Protein 4GGJ (pdb70)

Solvent-accessible surface area: 8709 Å² total; per-residue (Å²): 267,69,78,155,58,58,0,134,4,58,8,104,79,14,20,12,87,91,37,13,105,38,127,124,97,142,52,122,76,58,108,61,89,8,17,14,3,87,0,0,118,2,0,15,55,1,177,71,5,0,0,0,0,0,59,20,0,52,1,73,64,0,1,67,0,0,50,8,0,57,122,114,65,6,126,8,4,0,0,0,2,30,48,54,187,112,35,26,0,17,74,1,69,166,44,53,5,90,18,35,75,24,121,92,109,31,150,7,106,61,24,1,0,0,4,26,83,118,9,0,2,22,18,49,1,35,3,28,63,122,5,2,51,87,60,219,24,52,3,63,0,18,61,32,123,88,109,7,112,82,54,33,74,47,0,59,142,19,11,113,136,36,52,113,154

Nearest PDB structures (foldseek):
  4ggj-assembly1_A  TM=1.006E+00  e=1.041E-35  Mus musculus
  1byr-assembly1_A  TM=8.515E-01  e=2.814E-12  Salmonella enterica subsp. enterica serovar Typhimurium
  6ehi-assembly5_J  TM=8.070E-01  e=1.752E-11  Helicobacter pylori
  5qhm-assembly1_A  TM=7.291E-01  e=1.329E-09  Homo sapiens
  4urj-assembly2_C  TM=6.582E-01  e=2.479E-08  Homo sapiens

Sequence (165 aa):
RPRREVLFFPSQVTCTEALLQAPGCPCSLPHSESSLSRLLRALLAARSSLELCLFAFSSPQQLGRAVQLLHQRGVRVRVITDCCDYMGSQIGLLRKAGIQVRHDQDLGYMHHKFAIVDKKVLITGSLNWTTQAIQNNRENVLIMEDTEYVRLFLEEFERIWEEFDPT

GO terms:
  GO:0005741 mitochondrial outer membrane (C, IDA)
  GO:0005794 Golgi apparatus (C, EXP)
  GO:0034587 piRNA processing (P, IMP)
  GO:0030719 P granule organization (P, IMP)
  GO:0051321 meiotic cell cycle (P, IMP)
  GO:0007286 spermatid development (P, IMP)
  GO:0005515 protein binding (F, IPI)
  GO:0004630 D-type glycerophospholipase activity (F, TAS)
  GO:0005741 mitochondrial outer membrane (C, TAS)
  GO:0005789 endoplasmic reticulum membrane (C, TAS)
  GO:0042802 identical protein binding (F, IPI)

InterPro domains:
  IPR001736 Phospholipase D/Transphosphatidylase [PS50035] (148-175)
  IPR001736 Phospholipase D/Transphosphatidylase [SM00155] (148-175)
  IPR025202 Cardiolipin synthase-like, phospholipase D-like domain [PF13091] (80-203)
  IPR051406 Phospholipase D domain-containing protein [PTHR43856] (37-216)

Secondary structure (DSSP, 8-state):
---EEEEEESPP----TTTTT------SS--S--HHHHHHHHHHT-SSEEEEEES-B--HHHHHHHHHHHHTT-EEEEEESS-----HHHHHHHTT-EEEE--SSS----EEEEETTTEEEEES--B-HHHHHH--EEEEEE--HHHHHHHHHHHHHHHHHT---

CATH classification: 3.30.870.10

B-factor: mean 29.01, std 10.82, range [14.4, 69.37]

Foldseek 3Di:
DWDKDKAKDLKDDADCCVVLVHPPPPDDGHHDDISVNVVLVLLLPADAEKEWQAQAAAAVSVLSSLVVCVVNVHQYEYEYADCPPVGSSVVCVVSPHHYFYHDNPCPSHWGWMQGPLFKIKGWNDGNDPCCNNPHTMMIIITRDNVVSVVVVVVSVVVVVVRPVD

Radius of gyration: 15.25 Å; Cα contacts (8 Å, |Δi|>4): 329; chains: 1; bounding box: 40×38×32 Å

Structure (mmCIF, N/CA/C/O backbone):
data_4GGJ
#
_entry.id   4GGJ
#
_cell.length_a   38.741
_cell.length_b   38.741
_cell.length_c   214.529
_cell.angle_alpha   90.00
_cell.angle_beta   90.00
_cell.angle_gamma   90.00
#
_symmetry.space_group_name_H-M   'P 43 21 2'
#
loop_
_en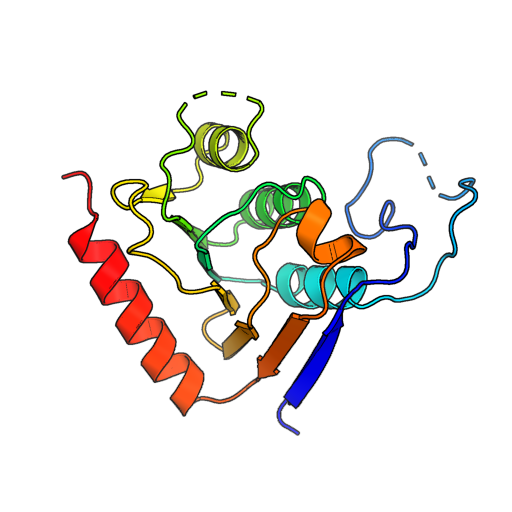tity.id
_entity.type
_entity.pdbx_description
1 polymer 'Mitochondrial cardiolipin hydrolase'
2 non-polymer 'ZINC ION'
3 water water
#
loop_
_atom_site.group_PDB
_atom_site.id
_atom_site.type_symbol
_atom_site.label_atom_id
_atom_site.label_alt_id
_atom_site.label_comp_id
_atom_site.label_asym_id
_atom_site.label_entity_id
_atom_site.label_seq_id
_atom_site.pdbx_PDB_ins_code
_atom_site.Cartn_x
_atom_site.Cartn_y
_atom_site.Cartn_z
_atom_site.occupancy
_atom_site.B_iso_or_equiv
_atom_site.auth_seq_id
_atom_site.auth_comp_id
_atom_site.auth_asym_id
_atom_site.auth_atom_id
_atom_site.pdbx_PDB_model_num
ATOM 1 N N . ARG A 1 6 ? -24.289 -33.358 -4.655 1.00 59.13 35 ARG A N 1
ATOM 2 C CA . ARG A 1 6 ? -24.248 -33.090 -6.127 1.00 58.70 35 ARG A CA 1
ATOM 3 C C . ARG A 1 6 ? -23.585 -31.753 -6.464 1.00 55.30 35 ARG A C 1
ATOM 4 O O . ARG A 1 6 ? -22.695 -31.708 -7.321 1.00 54.43 35 ARG A O 1
ATOM 12 N N . PRO A 1 7 ? -24.012 -30.655 -5.802 1.00 53.29 36 PRO A N 1
ATOM 13 C CA . PRO A 1 7 ? -23.443 -29.375 -6.194 1.00 50.44 36 PRO A CA 1
ATOM 14 C C . PRO A 1 7 ? -22.049 -29.178 -5.612 1.00 48.24 36 PRO A C 1
ATOM 15 O O . PRO A 1 7 ? -21.837 -29.389 -4.417 1.00 48.33 36 PRO A O 1
ATOM 19 N N . ARG A 1 8 ? -21.131 -28.776 -6.481 1.00 45.76 37 ARG A N 1
ATOM 20 C CA . ARG A 1 8 ? -19.763 -28.419 -6.123 1.00 43.85 37 ARG A CA 1
ATOM 21 C C . ARG A 1 8 ? -19.717 -27.389 -4.984 1.00 40.58 37 ARG A C 1
ATOM 22 O O . ARG A 1 8 ? -20.376 -26.346 -5.059 1.00 39.47 37 ARG A O 1
ATOM 30 N N . ARG A 1 9 ? -18.981 -27.723 -3.919 1.00 38.37 38 ARG A N 1
ATOM 31 C CA . ARG A 1 9 ? -18.612 -26.773 -2.860 1.00 35.60 38 ARG A CA 1
ATOM 32 C C . ARG A 1 9 ? -17.206 -27.071 -2.355 1.00 32.79 38 ARG A C 1
ATOM 33 O O . ARG A 1 9 ? -16.991 -27.940 -1.509 1.00 33.69 38 ARG A O 1
ATOM 41 N N . GLU A 1 10 ? -16.245 -26.349 -2.893 1.00 28.59 39 GLU A N 1
ATOM 42 C CA . GLU A 1 10 ? -14.870 -26.565 -2.542 1.00 26.49 39 GLU A CA 1
ATOM 43 C C . GLU A 1 10 ? -14.288 -25.306 -1.971 1.00 22.82 39 GLU A C 1
ATOM 44 O O . GLU A 1 10 ? -14.843 -24.230 -2.158 1.00 20.50 39 GLU A O 1
ATOM 50 N N . VAL A 1 11 ? -13.204 -25.472 -1.223 1.00 21.43 40 VAL A N 1
ATOM 51 C CA . VAL A 1 11 ? -12.387 -24.355 -0.763 1.00 19.51 40 VAL A CA 1
ATOM 52 C C . VAL A 1 11 ? -10.915 -24.710 -0.964 1.00 18.98 40 VAL A C 1
ATOM 53 O O . VAL A 1 11 ? -10.448 -25.842 -0.640 1.00 20.16 40 VAL A O 1
ATOM 57 N N . LEU A 1 12 ? -10.204 -23.748 -1.530 1.00 18.17 41 LEU A N 1
ATOM 58 C CA . LEU A 1 12 ? -8.785 -23.835 -1.752 1.00 17.89 41 LEU A CA 1
ATOM 59 C C . LEU A 1 12 ? -8.121 -22.902 -0.757 1.00 17.85 41 LEU A C 1
ATOM 60 O O . LEU A 1 12 ? -8.518 -21.724 -0.659 1.00 18.07 41 LEU A O 1
ATOM 65 N N . PHE A 1 13 ? -7.115 -23.407 -0.048 1.00 17.36 42 PHE A N 1
ATOM 66 C CA . PHE A 1 13 ? -6.323 -22.564 0.828 1.00 18.04 42 PHE A CA 1
ATOM 67 C C . PHE A 1 13 ? -4.944 -22.348 0.241 1.00 18.45 42 PHE A C 1
ATOM 68 O O . PHE A 1 13 ? -4.334 -23.252 -0.360 1.00 19.11 42 PHE A O 1
ATOM 76 N N . PHE A 1 14 ? -4.456 -21.141 0.432 1.00 18.04 43 PHE A N 1
ATOM 77 C CA . PHE A 1 14 ? -3.170 -20.717 -0.062 1.00 18.43 43 PHE A CA 1
ATOM 78 C C . PHE A 1 14 ? -2.330 -20.391 1.163 1.00 19.47 43 PHE A C 1
ATOM 79 O O . PHE A 1 14 ? -2.876 -20.137 2.228 1.00 20.23 43 PHE A O 1
ATOM 87 N N . PRO A 1 15 ? -0.992 -20.365 1.032 1.00 21.07 44 PRO A N 1
ATOM 88 C CA . PRO A 1 15 ? -0.191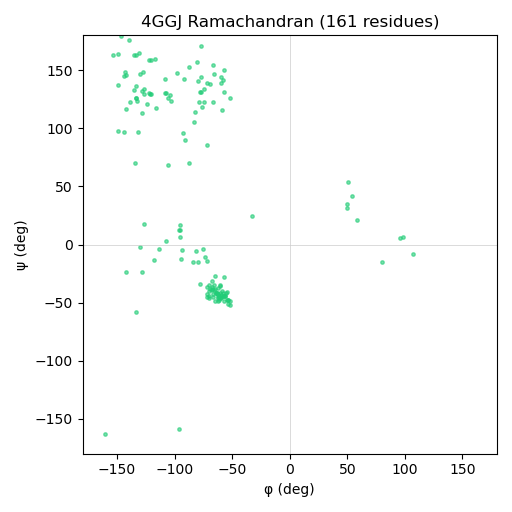 -20.448 -0.196 1.00 20.76 44 PRO A CA 1
ATOM 89 C C . PRO A 1 15 ? -0.273 -21.775 -0.940 1.00 21.06 44 PRO A C 1
ATOM 90 O O . PRO A 1 15 ? -0.387 -22.840 -0.324 1.00 22.96 44 PRO A O 1
ATOM 94 N N . SER A 1 16 ? -0.180 -21.697 -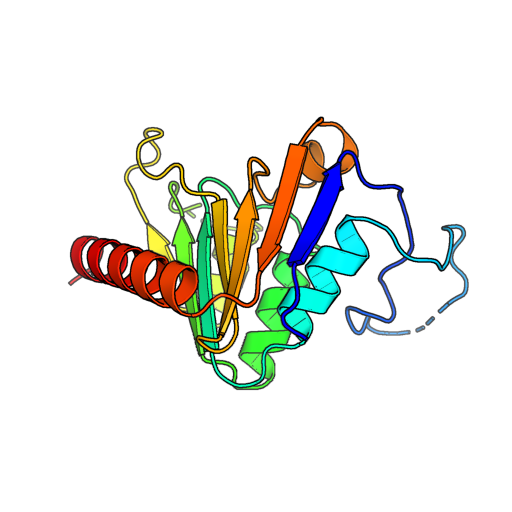2.264 1.00 20.67 45 SER A N 1
ATOM 95 C CA . SER A 1 16 ? -0.190 -22.868 -3.110 1.00 21.15 45 SER A CA 1
ATOM 96 C C . SER A 1 16 ? 1.182 -23.557 -3.144 1.00 23.08 45 SER A C 1
ATOM 97 O O . SER A 1 16 ? 2.234 -22.891 -3.182 1.00 23.10 45 SER A O 1
ATOM 100 N N . GLN A 1 17 ? 1.160 -24.894 -3.137 1.00 23.97 46 GLN A N 1
ATOM 101 C CA . GLN A 1 17 ? 2.333 -25.674 -3.456 1.00 26.20 46 GLN A CA 1
ATOM 102 C C . GLN A 1 17 ? 2.775 -25.326 -4.877 1.00 26.18 46 GLN A C 1
ATOM 103 O O . GLN A 1 17 ? 1.953 -25.062 -5.742 1.00 24.93 46 GLN A O 1
ATOM 109 N N . VAL A 1 18 ? 4.082 -25.311 -5.1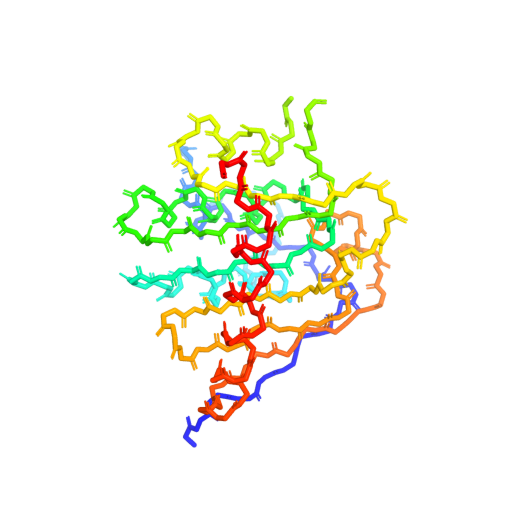07 1.00 27.80 47 VAL A N 1
ATOM 110 C CA . VAL A 1 18 ? 4.608 -25.064 -6.443 1.00 28.61 47 VAL A CA 1
ATOM 111 C C . VAL A 1 18 ? 4.576 -26.352 -7.249 1.00 29.70 47 VAL A C 1
ATOM 112 O O . VAL A 1 18 ? 5.261 -27.314 -6.917 1.00 31.39 47 VAL A O 1
ATOM 116 N N . THR A 1 19 ? 3.748 -26.383 -8.288 1.00 29.44 48 THR A N 1
ATOM 117 C CA . THR A 1 19 ? 3.647 -27.575 -9.131 1.00 30.60 48 THR A CA 1
ATOM 118 C C . THR A 1 19 ? 3.656 -27.141 -10.576 1.00 30.76 48 THR A C 1
ATOM 119 O O . THR A 1 19 ? 3.401 -25.970 -10.881 1.00 29.76 48 THR A O 1
ATOM 123 N N . CYS A 1 20 ? 3.926 -28.094 -11.458 1.00 32.08 49 CYS A N 1
ATOM 124 C CA . CYS A 1 20 ? 3.998 -27.851 -12.892 1.00 32.84 49 CYS A CA 1
ATOM 125 C C . CYS A 1 20 ? 2.604 -27.671 -13.519 1.00 32.66 49 CYS A C 1
ATOM 126 O O . CYS A 1 20 ? 1.689 -28.464 -13.245 1.00 32.80 49 CYS A O 1
ATOM 129 N N . THR A 1 21 ? 2.454 -26.644 -14.356 1.00 31.78 50 THR A N 1
ATOM 130 C CA . THR A 1 21 ? 1.181 -26.369 -15.031 1.00 31.55 50 THR A CA 1
ATOM 131 C C . THR A 1 21 ? 1.353 -26.251 -16.551 1.00 32.95 50 THR A C 1
ATOM 132 O O . THR A 1 21 ? 0.468 -25.751 -17.240 1.00 31.56 50 THR A O 1
ATOM 136 N N . GLU A 1 22 ? 2.474 -26.752 -17.068 1.00 35.18 51 GLU A N 1
ATOM 137 C CA . GLU A 1 22 ? 2.816 -26.583 -18.479 1.00 37.20 51 GLU A CA 1
ATOM 138 C C . GLU A 1 22 ? 1.802 -27.240 -19.404 1.00 38.03 51 GLU A C 1
ATOM 139 O O . GLU A 1 22 ? 1.379 -26.638 -20.392 1.00 38.07 51 GLU A O 1
ATOM 145 N N . ALA A 1 23 ? 1.411 -28.472 -19.085 1.00 38.82 52 ALA A N 1
ATOM 146 C CA . ALA A 1 23 ? 0.465 -29.206 -19.918 1.00 40.04 52 ALA A CA 1
ATOM 147 C C . ALA A 1 23 ? -0.924 -28.588 -19.827 1.00 38.58 52 ALA A C 1
ATOM 148 O O . ALA A 1 23 ? -1.595 -28.392 -20.846 1.00 39.18 52 ALA A O 1
ATOM 150 N N . LEU A 1 24 ? -1.338 -28.266 -18.604 1.00 37.02 53 LEU A N 1
ATOM 151 C CA . LEU A 1 24 ? -2.613 -27.613 -18.354 1.00 35.61 53 LEU A CA 1
ATOM 152 C C . LEU A 1 24 ? -2.777 -26.311 -19.156 1.00 35.30 53 LEU A C 1
ATOM 153 O O . LEU A 1 24 ? -3.861 -26.028 -19.683 1.00 35.39 53 LEU A O 1
ATOM 158 N N . LEU A 1 25 ? -1.704 -25.528 -19.240 1.00 35.29 54 LEU A N 1
ATOM 159 C CA . LEU A 1 25 ? -1.727 -24.239 -19.925 1.00 35.54 54 LEU A CA 1
ATOM 160 C C . LEU A 1 25 ? -1.234 -24.342 -21.380 1.00 38.37 54 LEU A C 1
ATOM 161 O O . LEU A 1 25 ? -0.909 -23.327 -21.999 1.00 37.47 54 LEU A O 1
ATOM 166 N N . GLN A 1 26 ? -1.209 -25.569 -21.904 1.00 41.14 55 GLN A N 1
ATOM 167 C CA . GLN A 1 26 ? -0.878 -25.846 -23.303 1.00 44.97 55 GLN A CA 1
ATOM 168 C C . GLN A 1 26 ? 0.417 -25.156 -23.716 1.00 46.64 55 GLN A C 1
ATOM 169 O O . GLN A 1 26 ? 0.456 -24.416 -24.704 1.00 47.98 55 GLN A O 1
ATOM 175 N N . ALA A 1 27 ? 1.472 -25.399 -22.944 1.00 47.76 56 ALA A N 1
ATOM 176 C CA . ALA A 1 27 ? 2.757 -24.761 -23.185 1.00 49.43 56 ALA A CA 1
ATOM 177 C C . ALA A 1 27 ? 3.236 -25.084 -24.592 1.00 52.61 56 ALA A C 1
ATOM 178 O O . ALA A 1 27 ? 3.037 -26.203 -25.077 1.00 54.34 56 ALA A O 1
ATOM 180 N N . PRO A 1 28 ? 3.850 -24.100 -25.268 1.00 54.54 57 PRO A N 1
ATOM 181 C CA . PRO A 1 28 ? 4.456 -24.410 -26.568 1.00 57.50 57 PRO A CA 1
ATOM 182 C C . PRO A 1 28 ? 5.727 -25.252 -26.414 1.00 59.49 57 PRO A C 1
ATOM 183 O O . PRO A 1 28 ? 6.515 -25.010 -25.493 1.00 59.28 57 PRO A O 1
ATOM 187 N N . GLY A 1 29 ? 5.905 -26.239 -27.292 1.00 62.06 58 GLY A N 1
ATOM 188 C CA . GLY A 1 29 ? 7.132 -27.054 -27.330 1.00 64.03 58 GLY A CA 1
ATOM 189 C C . GLY A 1 29 ? 7.171 -28.158 -26.284 1.00 63.78 58 GLY A C 1
ATOM 190 O O . GLY A 1 29 ? 6.600 -28.024 -25.196 1.00 61.85 58 GLY A O 1
ATOM 191 N N . CYS A 1 37 ? 6.435 -34.034 -19.553 1.00 55.44 66 CYS A N 1
ATOM 192 C CA . CYS A 1 37 ? 7.217 -32.845 -19.234 1.00 53.82 66 CYS A CA 1
ATOM 193 C C . CYS A 1 37 ? 8.509 -33.244 -18.525 1.00 54.98 66 CYS A C 1
ATOM 194 O O . CYS A 1 37 ? 8.483 -34.100 -17.640 1.00 55.52 66 CYS A O 1
ATOM 197 N N . PRO A 1 38 ? 9.643 -32.624 -18.910 1.00 55.58 67 PRO A N 1
ATOM 198 C CA . PRO A 1 38 ? 10.940 -32.915 -18.303 1.00 56.67 67 PRO A CA 1
ATOM 199 C C . PRO A 1 38 ? 11.349 -31.975 -17.162 1.00 54.75 67 PRO A C 1
ATOM 200 O O . PRO A 1 38 ? 12.511 -31.988 -16.764 1.00 56.01 67 PRO A O 1
ATOM 204 N N . CYS A 1 39 ? 10.427 -31.165 -16.641 1.00 51.91 68 CYS A N 1
ATOM 205 C CA . CYS A 1 39 ? 10.802 -30.184 -15.628 1.00 50.08 68 CYS A CA 1
ATOM 206 C C . CYS A 1 39 ? 10.987 -30.843 -14.259 1.00 49.98 68 CYS A C 1
ATOM 207 O O . CYS A 1 39 ? 10.663 -32.020 -14.074 1.00 50.83 68 CYS A O 1
ATOM 210 N N . SER A 1 40 ? 11.509 -30.067 -13.311 1.00 49.05 69 SER A N 1
ATOM 211 C CA . SER A 1 40 ? 11.857 -30.559 -11.978 1.00 49.19 69 SER A CA 1
ATOM 212 C C . SER A 1 40 ? 10.761 -30.382 -10.930 1.00 46.98 69 SER A C 1
ATOM 213 O O . SER A 1 40 ? 10.922 -30.835 -9.799 1.00 47.26 69 SER A O 1
ATOM 216 N N . LEU A 1 41 ? 9.655 -29.729 -11.286 1.00 44.16 70 LEU A N 1
ATOM 217 C CA . LEU A 1 41 ? 8.578 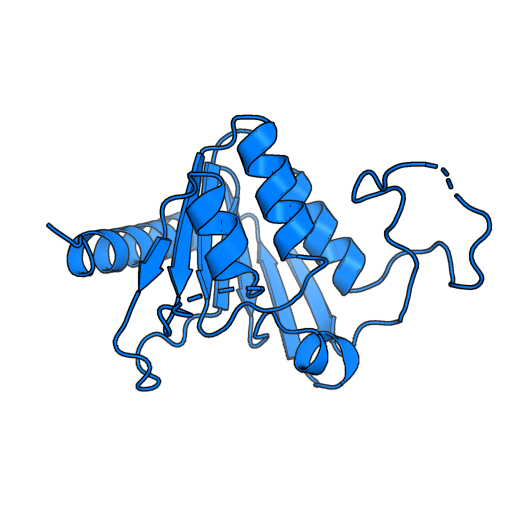-29.508 -10.330 1.00 42.18 70 LEU A CA 1
ATOM 218 C C . LEU A 1 41 ? 7.685 -30.748 -10.178 1.00 42.02 70 LEU A C 1
ATOM 219 O O . LEU A 1 41 ? 7.619 -31.592 -11.077 1.00 42.30 70 LEU A O 1
ATOM 224 N N . PRO A 1 42 ? 6.986 -30.849 -9.038 1.00 40.67 71 PRO A N 1
ATOM 225 C CA . PRO A 1 42 ? 6.000 -31.915 -8.861 1.00 40.65 71 PRO A CA 1
ATOM 226 C C . PRO A 1 42 ? 4.902 -31.852 -9.916 1.00 39.56 71 PRO A C 1
ATOM 227 O O . PRO A 1 42 ? 4.424 -30.763 -10.257 1.00 37.42 71 PRO A O 1
ATOM 231 N N . HIS A 1 43 ? 4.507 -33.014 -10.424 1.00 40.39 72 HIS A N 1
ATOM 232 C CA . HIS A 1 43 ? 3.434 -33.087 -11.401 1.00 40.37 72 HIS A CA 1
ATOM 233 C C . HIS A 1 43 ? 2.183 -33.626 -10.729 1.00 39.82 72 HIS A C 1
ATOM 234 O O . HIS A 1 43 ? 1.743 -34.749 -10.984 1.00 42.51 72 HIS A O 1
ATOM 241 N N . SER A 1 44 ? 1.647 -32.807 -9.841 1.00 37.53 73 SER A N 1
ATOM 242 C CA . SER A 1 44 ? 0.485 -33.155 -9.037 1.00 36.91 73 SER A CA 1
ATOM 243 C C . SER A 1 44 ? -0.317 -31.890 -8.821 1.00 33.54 73 SER A C 1
ATOM 244 O O . SER A 1 44 ? 0.076 -30.832 -9.291 1.00 32.47 73 SER A O 1
ATOM 247 N N . GLU A 1 45 ? -1.441 -31.986 -8.117 1.00 31.59 74 GLU A N 1
ATOM 248 C CA . GLU A 1 45 ? -2.359 -30.854 -8.015 1.00 28.96 74 GLU A CA 1
ATOM 249 C C . GLU A 1 45 ? -2.011 -29.914 -6.866 1.00 26.84 74 GLU A C 1
ATOM 250 O O . GLU A 1 45 ? -1.417 -30.311 -5.870 1.00 27.72 74 GLU A O 1
ATOM 256 N N . SER A 1 46 ? -2.386 -28.654 -7.020 1.00 24.59 75 SER A N 1
ATOM 257 C CA . SER A 1 46 ? -2.164 -27.650 -5.995 1.00 22.45 75 SER A CA 1
ATOM 258 C C . SER A 1 46 ? -3.393 -26.769 -5.925 1.00 20.75 75 SER A C 1
ATOM 259 O O . SER A 1 46 ? -4.292 -26.892 -6.757 1.00 20.13 75 SER A O 1
ATOM 262 N N . SER A 1 47 ? -3.416 -25.836 -4.980 1.00 19.13 76 SER A N 1
ATOM 263 C CA . SER A 1 47 ? -4.459 -24.830 -4.998 1.00 18.04 76 SER A CA 1
ATOM 264 C C . SER A 1 47 ? -4.477 -24.039 -6.321 1.00 17.64 76 SER A C 1
ATOM 265 O O . SER A 1 47 ? -5.530 -23.809 -6.882 1.00 17.43 76 SER A O 1
ATOM 268 N N . LEU A 1 48 ? -3.318 -23.628 -6.828 1.00 16.97 77 LEU A N 1
ATOM 269 C CA . LEU A 1 48 ? -3.297 -22.956 -8.123 1.00 17.22 77 LEU A CA 1
ATOM 270 C C . LEU A 1 48 ? -3.792 -23.821 -9.282 1.00 18.03 77 LEU A C 1
ATOM 271 O O . LEU A 1 48 ? -4.609 -23.351 -10.096 1.00 18.39 77 LEU A O 1
ATOM 276 N N . SER A 1 49 ? -3.348 -25.076 -9.376 1.00 19.08 78 SER A N 1
ATOM 277 C CA . SER A 1 49 ? -3.829 -25.921 -10.487 1.00 20.94 78 SER A CA 1
ATOM 278 C C . SER A 1 49 ? -5.359 -26.118 -10.392 1.00 20.21 78 SER A C 1
ATOM 279 O O . SER A 1 49 ? -6.058 -26.115 -11.404 1.00 20.53 78 SER A O 1
ATOM 282 N N . ARG A 1 50 ? -5.881 -26.260 -9.178 1.00 20.30 79 ARG A N 1
ATOM 283 C CA . ARG A 1 50 ? -7.339 -26.405 -8.985 1.00 20.38 79 ARG A CA 1
ATOM 284 C C . ARG A 1 50 ? -8.097 -25.158 -9.449 1.00 19.81 79 ARG A C 1
ATOM 285 O O . ARG A 1 50 ? -9.133 -25.258 -10.098 1.00 20.82 79 ARG A O 1
ATOM 293 N N . LEU A 1 51 ? -7.569 -23.989 -9.135 1.00 18.84 80 LEU A N 1
ATOM 294 C CA . LEU A 1 51 ? -8.134 -22.728 -9.608 1.00 18.11 80 LEU A CA 1
ATOM 295 C C . LEU A 1 51 ? -8.091 -22.648 -11.125 1.00 18.20 80 LEU A C 1
ATOM 296 O O . LEU A 1 51 ? -9.090 -22.294 -11.763 1.00 17.35 80 LEU A O 1
ATOM 301 N N . LEU A 1 52 ? -6.929 -22.957 -11.703 1.00 18.75 81 LEU A N 1
ATOM 302 C CA . LEU A 1 52 ? -6.791 -22.987 -13.167 1.00 19.23 81 LEU A CA 1
ATOM 303 C C . LEU A 1 52 ? -7.814 -23.931 -13.803 1.00 20.51 81 LEU A C 1
ATOM 304 O O . LEU A 1 52 ? -8.458 -23.579 -14.784 1.00 21.05 81 LEU A O 1
ATOM 309 N N . ARG A 1 53 ? -7.993 -25.111 -13.240 1.00 21.59 82 ARG A N 1
ATOM 310 C CA . ARG A 1 53 ? -8.923 -26.082 -13.825 1.00 23.26 82 ARG A CA 1
ATOM 311 C C . ARG A 1 53 ? -10.384 -25.612 -13.769 1.00 22.89 82 ARG A C 1
ATOM 312 O O . ARG A 1 53 ? -11.147 -25.820 -14.715 1.00 23.76 82 ARG A O 1
ATOM 320 N N . ALA A 1 54 ? -10.749 -24.982 -12.663 1.00 22.08 83 ALA A N 1
ATOM 321 C CA . ALA A 1 54 ? -12.097 -24.427 -12.502 1.00 22.08 83 ALA A CA 1
ATOM 322 C C . ALA A 1 54 ? -12.384 -23.410 -13.616 1.00 21.99 83 ALA A C 1
ATOM 323 O O . ALA A 1 54 ? -13.483 -23.393 -14.201 1.00 22.48 83 ALA A O 1
ATOM 325 N N . LEU A 1 55 ? -11.390 -22.583 -13.925 1.00 21.32 84 LEU A N 1
ATOM 326 C CA . LEU A 1 55 ? -11.548 -21.562 -14.956 1.00 21.99 84 LEU A CA 1
ATOM 327 C C . LEU A 1 55 ? -11.580 -22.200 -16.332 1.00 23.47 84 LEU A C 1
ATOM 328 O O . LEU A 1 55 ? -12.401 -21.823 -17.175 1.00 24.27 84 LEU A O 1
ATOM 333 N N . LEU A 1 56 ? -10.697 -23.175 -16.559 1.00 24.01 85 LEU A N 1
ATOM 334 C CA . LEU A 1 56 ? -10.533 -23.762 -17.887 1.00 24.99 85 LEU A CA 1
ATOM 335 C C . LEU A 1 56 ? -11.716 -24.675 -18.244 1.00 26.10 85 LEU A C 1
ATOM 336 O O . LEU A 1 56 ? -11.876 -25.081 -19.391 1.00 27.80 85 LEU A O 1
ATOM 341 N N . ALA A 1 57 ? -12.554 -24.973 -17.257 1.00 26.05 86 ALA A N 1
ATOM 342 C CA . ALA A 1 57 ? -13.795 -25.709 -17.494 1.00 27.18 86 ALA A CA 1
ATOM 343 C C . ALA A 1 57 ? -14.867 -24.880 -18.227 1.00 27.35 86 ALA A C 1
ATOM 344 O O . ALA A 1 57 ? -15.861 -25.440 -18.704 1.00 28.20 86 ALA A O 1
ATOM 346 N N . ALA A 1 58 ? -14.674 -23.565 -18.289 1.00 25.90 87 ALA A N 1
ATOM 347 C CA . ALA A 1 58 ? -15.579 -22.662 -18.985 1.00 26.00 87 ALA A CA 1
ATOM 348 C C . ALA A 1 58 ? -15.758 -23.024 -20.458 1.00 28.09 87 ALA A C 1
ATOM 349 O O . ALA A 1 58 ? -14.772 -23.268 -21.172 1.00 28.46 87 ALA A O 1
ATOM 351 N N . ARG A 1 59 ? -17.016 -23.090 -20.894 1.00 29.13 88 ARG A N 1
ATOM 352 C CA . ARG A 1 59 ? -17.344 -23.383 -22.280 1.00 31.55 88 ARG A CA 1
ATOM 353 C C . ARG A 1 59 ? -18.085 -22.251 -22.982 1.00 31.39 88 ARG A C 1
ATOM 354 O O . ARG A 1 59 ? -18.178 -22.260 -24.212 1.00 34.08 88 ARG A O 1
ATOM 362 N N . SER A 1 60 ? -18.582 -21.272 -22.219 1.00 29.56 89 SER A N 1
ATOM 363 C CA . SER A 1 60 ? -19.518 -20.274 -22.724 1.00 30.16 89 SER A CA 1
ATOM 364 C C . SER A 1 60 ? -19.148 -18.833 -22.320 1.00 27.87 89 SER A C 1
ATOM 365 O O . SER A 1 60 ? -18.953 -17.956 -23.178 1.00 27.52 89 SER A O 1
ATOM 368 N N . SER A 1 61 ? -19.054 -18.600 -21.016 1.00 25.49 90 SER A N 1
ATOM 369 C CA . SER A 1 61 ? -18.837 -17.253 -20.483 1.00 24.83 90 SER A C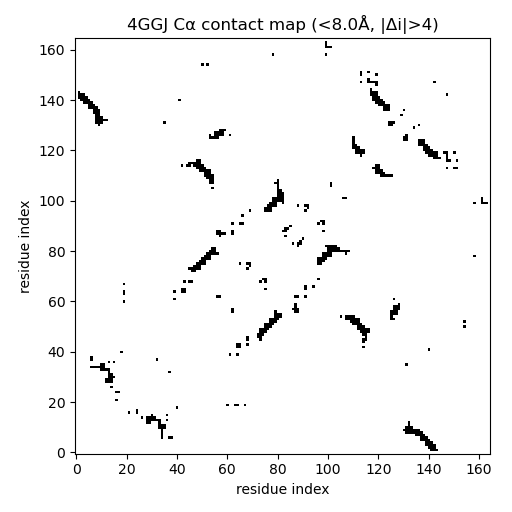A 1
ATOM 370 C C . SER A 1 61 ? -17.923 -17.255 -19.261 1.00 22.82 90 SER A C 1
ATOM 371 O O . SER A 1 61 ? -17.881 -18.224 -18.495 1.00 21.73 90 SER A O 1
ATOM 374 N N . LEU A 1 62 ? -17.168 -16.173 -19.113 1.00 22.23 91 LEU A N 1
ATOM 375 C CA . LEU A 1 62 ? -16.398 -15.901 -17.908 1.00 20.39 91 LEU A CA 1
ATOM 376 C C . LEU A 1 62 ? -16.509 -14.417 -17.552 1.00 20.65 91 LEU A C 1
ATOM 377 O O . LEU A 1 62 ? -16.179 -13.559 -18.370 1.00 21.13 91 LEU A O 1
ATOM 382 N N . GLU A 1 63 ? -16.981 -14.120 -16.343 1.00 19.90 92 GLU A N 1
ATOM 383 C CA . GLU A 1 63 ? -16.936 -12.767 -15.813 1.00 19.95 92 GLU A CA 1
ATOM 384 C C . GLU A 1 63 ? -15.878 -12.764 -14.732 1.00 18.79 92 GLU A C 1
ATOM 385 O O . GLU A 1 63 ? -15.877 -13.638 -13.878 1.00 19.18 92 GLU A O 1
ATOM 391 N N . LEU A 1 64 ? -14.962 -11.795 -14.771 1.00 17.86 93 LEU A N 1
ATOM 392 C CA . LEU A 1 64 ? -13.939 -11.658 -13.753 1.00 17.29 93 LEU A CA 1
ATOM 393 C C . LEU A 1 64 ? -14.039 -10.297 -13.132 1.00 16.93 93 LEU A C 1
ATOM 394 O O . LEU A 1 64 ? -14.070 -9.296 -13.836 1.00 17.90 93 LEU A O 1
ATOM 399 N N . CYS A 1 65 ? -14.059 -10.260 -11.811 1.00 15.45 94 CYS A N 1
ATOM 400 C CA . CYS A 1 65 ? -14.167 -9.010 -11.070 1.00 16.23 94 CYS A CA 1
ATOM 401 C C . CYS A 1 65 ? -13.105 -9.038 -9.997 1.00 15.33 94 CYS A C 1
ATOM 402 O O . CYS A 1 65 ? -13.308 -9.621 -8.920 1.00 15.42 94 CYS A O 1
ATOM 405 N N . LEU A 1 66 ? -11.971 -8.409 -10.289 1.00 15.75 95 LEU A N 1
ATOM 406 C CA . LEU A 1 66 ? -10.723 -8.624 -9.517 1.00 15.96 95 LEU A CA 1
ATOM 407 C C . LEU A 1 66 ? -10.028 -7.321 -9.160 1.00 16.94 95 LEU A C 1
ATOM 408 O O . LEU A 1 66 ? -9.711 -6.540 -10.045 1.00 17.59 95 LEU A O 1
ATOM 413 N N . PHE A 1 67 ? -9.744 -7.124 -7.873 1.00 16.63 96 PHE A N 1
ATOM 414 C CA . PHE A 1 67 ? -8.960 -5.976 -7.404 1.00 17.34 96 PHE A CA 1
ATOM 415 C C . PHE A 1 67 ? -7.621 -5.867 -8.141 1.00 18.25 96 PHE A C 1
ATOM 416 O O . PHE A 1 67 ? -7.260 -4.787 -8.600 1.00 20.53 96 PHE A O 1
ATOM 424 N N . ALA A 1 68 ? -6.906 -6.983 -8.253 1.00 17.54 97 ALA A N 1
ATOM 425 C CA . ALA A 1 68 ? -5.611 -7.019 -8.922 1.00 18.10 97 ALA A CA 1
ATOM 426 C C . ALA A 1 68 ? -5.441 -8.339 -9.671 1.00 17.72 97 ALA A C 1
ATOM 427 O O . ALA A 1 68 ? -5.928 -9.383 -9.227 1.00 17.09 97 ALA A O 1
ATOM 429 N N . PHE A 1 69 ? -4.766 -8.269 -10.815 1.00 17.90 98 PHE A N 1
ATOM 430 C CA . PHE A 1 69 ? -4.599 -9.434 -11.694 1.00 18.30 98 PHE A CA 1
ATOM 431 C C . PHE A 1 69 ? -3.277 -9.313 -12.431 1.00 19.45 98 PHE A C 1
ATOM 432 O O . PHE A 1 69 ? -3.174 -8.605 -13.442 1.00 20.61 98 PHE A O 1
ATOM 440 N N . SER A 1 70 ? -2.252 -9.987 -11.915 1.00 19.21 99 SER A N 1
ATOM 441 C CA . SER A 1 70 ? -0.927 -9.990 -12.548 1.00 20.78 99 SER A CA 1
ATOM 442 C C . SER A 1 70 ? -0.291 -11.362 -12.760 1.00 19.99 99 SER A C 1
ATOM 443 O O . SER A 1 70 ? 0.788 -11.439 -13.349 1.00 21.53 99 SER A O 1
ATOM 446 N N . SER A 1 71 ? -0.963 -12.426 -12.326 1.00 19.01 100 SER A N 1
ATOM 447 C CA . SER A 1 71 ? -0.424 -13.791 -12.434 1.00 18.46 100 SER A CA 1
ATOM 448 C C . SER A 1 71 ? -0.326 -14.203 -13.908 1.00 19.04 100 SER A C 1
ATOM 449 O O . SER A 1 71 ? -1.336 -14.201 -14.591 1.00 18.58 100 SER A O 1
ATOM 452 N N . PRO A 1 72 ? 0.873 -14.566 -14.392 1.00 19.62 101 PRO A N 1
ATOM 453 C CA . PRO A 1 72 ? 0.974 -14.990 -15.802 1.00 21.17 101 PRO A CA 1
ATOM 454 C C . PRO A 1 72 ? 0.265 -16.318 -16.087 1.00 20.88 101 PRO A C 1
ATOM 455 O O . PRO A 1 72 ? -0.245 -16.507 -17.190 1.00 22.25 101 PRO A O 1
ATOM 459 N N . GLN A 1 73 ? 0.223 -17.218 -15.106 1.00 20.94 102 GLN A N 1
ATOM 460 C CA A GLN A 1 73 ? -0.505 -18.485 -15.239 0.50 21.26 102 GLN A CA 1
ATOM 461 C CA B GLN A 1 73 ? -0.494 -18.485 -15.266 0.50 21.34 102 GLN A CA 1
ATOM 462 C C . GLN A 1 73 ? -2.011 -18.270 -15.400 1.00 20.27 102 GLN A C 1
ATOM 463 O O . GLN A 1 73 ? -2.658 -18.852 -16.287 1.00 20.70 102 GLN A O 1
ATOM 474 N N . LEU A 1 74 ? -2.574 -17.454 -14.534 1.00 19.24 103 LEU A N 1
ATOM 475 C CA . LEU A 1 74 ? -4.006 -17.130 -14.629 1.00 18.36 103 LEU A CA 1
ATOM 476 C C . LEU A 1 74 ? -4.290 -16.303 -15.904 1.00 19.01 103 LEU A C 1
ATOM 477 O O . LEU A 1 74 ? -5.294 -16.525 -16.591 1.00 18.71 103 LEU A O 1
ATOM 482 N N . GLY A 1 75 ? -3.385 -15.397 -16.254 1.00 18.47 104 GLY A N 1
ATOM 483 C CA . GLY A 1 75 ? -3.503 -14.649 -17.521 1.00 19.54 104 GLY A CA 1
ATOM 484 C C . GLY A 1 75 ? -3.552 -15.547 -18.745 1.00 20.88 104 GLY A C 1
ATOM 485 O O . GLY A 1 75 ? -4.385 -15.346 -19.651 1.00 22.03 104 GLY A O 1
ATOM 486 N N . ARG A 1 76 ? -2.672 -16.545 -18.763 1.00 21.21 105 ARG A N 1
ATOM 487 C CA . ARG A 1 76 ? -2.604 -17.529 -19.845 1.00 22.58 105 ARG A CA 1
ATOM 488 C C . ARG A 1 76 ? -3.920 -18.303 -19.928 1.00 22.06 105 ARG A C 1
ATOM 489 O O . ARG A 1 76 ? -4.457 -18.540 -21.023 1.00 23.11 105 ARG A O 1
ATOM 497 N N . ALA A 1 77 ? -4.439 -18.711 -18.779 1.00 20.58 106 ALA A N 1
ATOM 498 C CA . ALA A 1 77 ? -5.711 -19.431 -18.746 1.00 21.35 106 ALA A CA 1
ATOM 499 C C . ALA A 1 77 ? -6.832 -18.602 -19.402 1.00 21.30 106 ALA A C 1
ATOM 500 O O . ALA A 1 77 ? -7.565 -19.099 -20.251 1.00 22.65 106 ALA A O 1
ATOM 502 N N . VAL A 1 78 ? -6.944 -17.337 -19.011 1.00 20.51 107 VAL A N 1
ATOM 503 C CA . VAL A 1 78 ? -7.997 -16.462 -19.524 1.00 20.79 107 VAL A CA 1
ATOM 504 C C . VAL A 1 78 ? -7.825 -16.250 -21.024 1.00 22.39 107 VAL A C 1
ATOM 505 O O . VAL A 1 78 ? -8.793 -16.258 -21.794 1.00 23.01 107 VAL A O 1
ATOM 509 N N . GLN A 1 79 ? -6.576 -16.060 -21.444 1.00 23.94 108 GLN A N 1
ATOM 510 C CA . GLN A 1 79 ? -6.225 -16.011 -22.874 1.00 26.88 108 GLN A CA 1
ATOM 511 C C . GLN A 1 79 ? -6.747 -17.198 -23.662 1.00 27.47 108 GLN A C 1
ATOM 512 O O . GLN A 1 79 ? -7.360 -17.038 -24.730 1.00 28.15 108 GLN A O 1
ATOM 518 N N . LEU A 1 80 ? -6.448 -18.394 -23.163 1.00 26.79 109 LEU A N 1
ATOM 519 C CA . LEU A 1 80 ? -6.890 -19.620 -23.813 1.00 28.11 109 LEU A CA 1
ATOM 520 C C . LEU A 1 80 ? -8.420 -19.670 -23.929 1.00 27.58 109 LEU A C 1
ATOM 521 O O . LEU A 1 80 ? -8.937 -20.083 -24.963 1.00 28.54 109 LEU A O 1
ATOM 526 N N . LEU A 1 81 ? -9.131 -19.225 -22.894 1.00 25.80 110 LEU A N 1
ATOM 527 C CA . LEU A 1 81 ? -10.598 -19.241 -22.915 1.00 25.84 110 LEU A CA 1
ATOM 528 C C . LEU A 1 81 ? -11.124 -18.313 -24.004 1.00 26.87 110 LEU A C 1
ATOM 529 O O . LEU A 1 81 ? -12.021 -18.687 -24.737 1.00 27.91 110 LEU A O 1
ATOM 534 N N . HIS A 1 82 ? -10.517 -17.136 -24.133 1.00 26.65 111 HIS A N 1
ATOM 535 C CA . HIS A 1 82 ? -10.885 -16.171 -25.175 1.00 28.38 111 HIS A CA 1
ATOM 536 C C . HIS A 1 82 ? -10.636 -16.747 -26.564 1.00 30.37 111 HIS A C 1
ATOM 537 O O . HIS A 1 82 ? -11.475 -16.588 -27.467 1.00 31.00 111 HIS A O 1
ATOM 544 N N . GLN A 1 83 ? -9.499 -17.419 -26.731 1.00 31.18 112 GLN A N 1
ATOM 545 C CA . GLN A 1 83 ? -9.152 -18.090 -27.991 1.00 34.19 112 GLN A CA 1
ATOM 546 C C . GLN A 1 83 ? -10.093 -19.247 -28.330 1.00 34.94 112 GLN A C 1
ATOM 547 O O . GLN A 1 83 ? -10.286 -19.561 -29.500 1.00 37.53 112 GLN A O 1
ATOM 553 N N . ARG A 1 84 ? -10.683 -19.852 -27.304 1.00 33.38 113 ARG A N 1
ATOM 554 C CA . ARG A 1 84 ? -11.658 -20.930 -27.465 1.00 34.59 113 ARG A CA 1
ATOM 555 C C . ARG A 1 84 ? -13.086 -20.475 -27.770 1.00 34.57 113 ARG A C 1
ATOM 556 O O . ARG A 1 84 ? -13.954 -21.315 -28.024 1.00 36.15 113 ARG A O 1
ATOM 564 N N . GLY A 1 85 ? -13.335 -19.166 -27.756 1.00 33.16 114 GLY A N 1
ATOM 565 C CA . GLY A 1 85 ? -14.657 -18.624 -28.040 1.00 33.13 114 GLY A CA 1
ATOM 566 C C . GLY A 1 85 ? -15.498 -18.327 -26.809 1.00 31.35 114 GLY A C 1
ATOM 567 O O . GLY A 1 85 ? -16.675 -17.984 -26.932 1.00 31.69 114 GLY A O 1
ATOM 568 N N . VAL A 1 86 ? -14.906 -18.472 -25.625 1.00 28.79 115 VAL A N 1
ATOM 569 C CA . VAL A 1 86 ? -15.591 -18.118 -24.384 1.00 27.53 115 VAL A CA 1
ATOM 570 C C . VAL A 1 86 ? -15.740 -16.597 -24.321 1.00 27.10 115 VAL A C 1
ATOM 571 O O . VAL A 1 86 ? -14.815 -15.862 -24.686 1.00 27.47 115 VAL A O 1
ATOM 575 N N . ARG A 1 87 ? -16.905 -16.126 -23.882 1.00 27.01 116 ARG A N 1
ATOM 576 C CA . ARG A 1 87 ? -17.151 -14.691 -23.773 1.00 27.25 116 ARG A CA 1
ATOM 577 C C . ARG A 1 87 ? -16.577 -14.180 -22.453 1.00 24.86 116 ARG A C 1
ATOM 578 O O . ARG A 1 87 ? -17.166 -14.414 -21.410 1.00 24.07 116 ARG A O 1
ATOM 586 N N . VAL A 1 88 ? -15.446 -13.480 -22.523 1.00 24.01 117 VAL A N 1
ATOM 587 C CA . VAL A 1 88 ? -14.719 -13.023 -21.334 1.00 22.07 117 VAL A CA 1
ATOM 588 C C . VAL A 1 88 ? -14.901 -11.520 -21.120 1.00 21.71 117 VAL A C 1
ATOM 589 O O . VAL A 1 88 ? -14.677 -10.708 -22.024 1.00 22.04 117 VAL A O 1
ATOM 593 N N . ARG A 1 89 ? -15.339 -11.166 -19.917 1.00 20.74 118 ARG A N 1
ATOM 594 C CA . ARG A 1 89 ? -15.468 -9.772 -19.525 1.00 20.69 118 ARG A CA 1
ATOM 595 C C . ARG A 1 89 ? -14.746 -9.607 -18.194 1.00 18.79 118 ARG A C 1
ATOM 596 O O . ARG A 1 89 ? -14.958 -10.394 -17.279 1.00 18.50 118 ARG A O 1
ATOM 604 N N . VAL A 1 90 ? -13.906 -8.581 -18.093 1.00 18.78 119 VAL A N 1
ATOM 605 C CA . VAL A 1 90 ? -13.029 -8.382 -16.932 1.00 17.67 119 VAL A CA 1
ATOM 606 C C . VAL A 1 90 ? -13.221 -7.000 -16.356 1.00 18.09 119 VAL A C 1
ATOM 607 O O . VAL A 1 90 ? -13.226 -6.023 -17.072 1.00 18.68 119 VAL A O 1
ATOM 611 N N . ILE A 1 91 ? -13.351 -6.933 -15.034 1.00 17.44 120 ILE A N 1
ATOM 612 C CA . ILE A 1 91 ? -13.375 -5.656 -14.332 1.00 18.43 120 ILE A CA 1
ATOM 613 C C . ILE A 1 91 ? -12.210 -5.705 -13.350 1.00 18.48 120 ILE A C 1
ATOM 614 O O . ILE A 1 91 ? -12.064 -6.696 -12.620 1.00 18.09 120 ILE A O 1
ATOM 619 N N . THR A 1 92 ? -11.369 -4.673 -13.352 1.00 19.87 121 THR A N 1
ATOM 620 C CA . THR A 1 92 ? -10.271 -4.578 -12.382 1.00 20.49 121 THR A CA 1
ATOM 621 C C . THR A 1 92 ? -10.259 -3.193 -11.740 1.00 21.09 121 THR A C 1
ATOM 622 O O . THR A 1 92 ? -10.896 -2.280 -12.221 1.00 21.15 121 THR A O 1
ATOM 626 N N . ASP A 1 93 ? -9.531 -3.040 -10.631 1.00 21.66 122 ASP A N 1
ATOM 627 C CA . ASP A 1 93 ? -9.503 -1.750 -9.939 1.00 23.54 122 ASP A CA 1
ATOM 628 C C . ASP A 1 93 ? -8.600 -0.762 -10.638 1.00 26.85 122 ASP A C 1
ATOM 629 O O . ASP A 1 93 ? -8.859 0.433 -10.618 1.00 26.81 122 ASP A O 1
ATOM 634 N N . CYS A 1 94 ? -7.519 -1.275 -11.219 1.00 28.93 123 CYS A N 1
ATOM 635 C CA A CYS A 1 94 ? -6.527 -0.482 -11.924 0.70 32.18 123 CYS A CA 1
ATOM 636 C CA B CYS A 1 94 ? -6.569 -0.434 -11.939 0.30 31.71 123 CYS A CA 1
ATOM 637 C C . CYS A 1 94 ? -6.643 -0.719 -13.429 1.00 33.29 123 CYS A C 1
ATOM 638 O O . CYS A 1 94 ? -6.969 -1.827 -13.843 1.00 32.26 123 CYS A O 1
ATOM 643 N N . ASP A 1 95 ? -6.348 0.295 -14.233 1.00 37.13 124 ASP A N 1
ATOM 644 C CA . ASP A 1 95 ? -6.403 0.134 -15.694 1.00 40.10 124 ASP A CA 1
ATOM 645 C C . ASP A 1 95 ? -5.157 -0.572 -16.254 1.00 41.68 124 ASP A C 1
ATOM 646 O O . ASP A 1 95 ? -5.164 -1.002 -17.409 1.00 43.15 124 ASP A O 1
ATOM 651 N N . TYR A 1 96 ? -4.096 -0.669 -15.451 1.00 42.94 125 TYR A N 1
ATOM 652 C CA . TYR A 1 96 ? -2.839 -1.324 -15.855 1.00 44.51 125 TYR A CA 1
ATOM 653 C C . TYR A 1 96 ? -2.166 -0.735 -17.105 1.00 47.41 125 TYR A C 1
ATOM 654 O O . TYR A 1 96 ? -1.336 -1.403 -17.728 1.00 48.30 125 TYR A O 1
ATOM 663 N N . MET A 1 97 ? -2.495 0.509 -17.450 1.00 50.03 126 MET A N 1
ATOM 664 C CA . MET A 1 97 ? -1.941 1.156 -18.644 1.00 52.81 126 MET A CA 1
ATOM 665 C C . MET A 1 97 ? -0.458 1.521 -18.466 1.00 54.45 126 MET A C 1
ATOM 666 O O . MET A 1 97 ? -0.058 2.127 -17.464 1.00 55.11 126 MET A O 1
ATOM 671 N N . GLY A 1 101 ? 3.836 -4.700 -20.389 1.00 49.53 130 GLY A N 1
ATOM 672 C CA . GLY A 1 101 ? 3.716 -6.157 -20.406 1.00 48.04 130 GLY A CA 1
ATOM 673 C C . GLY A 1 101 ? 2.859 -6.750 -19.300 1.00 45.49 130 GLY A C 1
ATOM 674 O O . GLY A 1 101 ? 3.036 -7.920 -18.929 1.00 44.98 130 GLY A O 1
ATOM 675 N N . SER A 1 102 ? 1.924 -5.960 -18.770 1.00 43.68 131 SER A N 1
ATOM 676 C CA . SER A 1 102 ? 0.980 -6.463 -17.772 1.00 40.84 131 SER A CA 1
ATOM 677 C C . SER A 1 102 ? 0.066 -7.493 -18.421 1.00 38.96 131 SER A C 1
ATOM 678 O O . SER A 1 102 ? -0.145 -7.467 -19.650 1.00 38.78 131 SER A O 1
ATOM 681 N N . GLN A 1 103 ? -0.454 -8.388 -17.586 1.00 36.19 132 GLN A N 1
ATOM 682 C CA . GLN A 1 103 ? -1.496 -9.347 -17.979 1.00 34.54 132 GLN A CA 1
ATOM 683 C C . GLN A 1 103 ? -2.772 -8.692 -18.478 1.00 32.74 132 GLN A C 1
ATOM 684 O O . GLN A 1 103 ? -3.319 -9.135 -19.468 1.00 32.84 132 GLN A O 1
ATOM 690 N N . ILE A 1 104 ? -3.260 -7.674 -17.779 1.00 30.81 133 ILE A N 1
ATOM 691 C CA . ILE A 1 104 ? -4.465 -6.969 -18.216 1.00 30.12 133 ILE A CA 1
ATOM 692 C C . ILE A 1 104 ? -4.209 -6.293 -19.567 1.00 30.60 133 ILE A C 1
ATOM 693 O O . ILE A 1 104 ? -5.053 -6.351 -20.464 1.00 30.42 133 ILE A O 1
ATOM 698 N N . GLY A 1 105 ? -3.026 -5.697 -19.722 1.00 30.78 134 GLY A N 1
ATOM 699 C CA . GLY A 1 105 ? -2.598 -5.151 -21.013 1.00 32.28 134 GLY A CA 1
ATOM 700 C C . GLY A 1 105 ? -2.619 -6.187 -22.122 1.00 32.42 134 GLY A C 1
ATOM 701 O O . GLY A 1 105 ? -3.079 -5.918 -23.243 1.00 32.96 134 GLY A O 1
ATOM 702 N N . LEU A 1 106 ? -2.119 -7.378 -21.826 1.00 31.70 135 LEU A N 1
ATOM 703 C CA . LEU A 1 106 ? -2.079 -8.446 -22.829 1.00 32.61 135 LEU A CA 1
ATOM 704 C C . LEU A 1 106 ? -3.485 -8.973 -23.153 1.00 30.88 135 LEU A C 1
ATOM 705 O O . LEU A 1 106 ? -3.773 -9.328 -24.297 1.00 31.35 135 LEU A O 1
ATOM 710 N N . LEU A 1 107 ? -4.356 -9.013 -22.154 1.00 28.68 136 LEU A N 1
ATOM 711 C CA . LEU A 1 107 ? -5.741 -9.459 -22.366 1.00 28.01 136 LEU A CA 1
ATOM 712 C C . LEU A 1 107 ? -6.491 -8.455 -23.268 1.00 29.07 136 LEU A C 1
ATOM 713 O O . LEU A 1 107 ? -7.196 -8.835 -24.208 1.00 28.40 136 LEU A O 1
ATOM 718 N N . ARG A 1 108 ? -6.308 -7.181 -22.955 1.00 29.77 137 ARG A N 1
ATOM 719 C CA . ARG A 1 108 ? -6.903 -6.062 -23.690 1.00 32.59 137 ARG A CA 1
ATOM 720 C C . ARG A 1 108 ? -6.458 -6.057 -25.146 1.00 34.46 137 ARG A C 1
ATOM 721 O O . ARG A 1 108 ? -7.274 -5.888 -26.057 1.00 35.61 137 ARG A O 1
ATOM 729 N N . LYS A 1 109 ? -5.161 -6.248 -25.363 1.00 35.07 138 LYS A N 1
ATOM 730 C CA . LYS A 1 109 ? -4.601 -6.327 -26.712 1.00 37.95 138 LYS A CA 1
ATOM 731 C C . LYS A 1 109 ? -5.187 -7.475 -27.526 1.00 37.80 138 LYS A C 1
ATOM 732 O O . LYS A 1 109 ? -5.360 -7.347 -28.742 1.00 40.18 138 LYS A O 1
ATOM 738 N N . ALA A 1 110 ? -5.484 -8.590 -26.853 1.00 35.72 139 ALA A N 1
ATOM 739 C CA . ALA A 1 110 ? -6.054 -9.776 -27.503 1.00 35.36 139 ALA A CA 1
ATOM 740 C C . ALA A 1 110 ? -7.532 -9.623 -27.857 1.00 35.26 139 ALA A C 1
ATOM 741 O O . ALA A 1 110 ? -8.116 -10.529 -28.470 1.00 36.50 139 ALA A O 1
ATOM 743 N N . GLY A 1 111 ? -8.141 -8.500 -27.473 1.00 33.97 140 GLY A N 1
ATOM 744 C CA . GLY A 1 111 ? -9.554 -8.231 -27.753 1.00 34.11 140 GLY A CA 1
ATOM 745 C C . GLY A 1 111 ? -10.544 -8.518 -26.637 1.00 32.10 140 GLY A C 1
ATOM 746 O O . GLY A 1 111 ? -11.772 -8.423 -26.843 1.00 32.09 140 GLY A O 1
ATOM 747 N N . ILE A 1 112 ? -10.042 -8.857 -25.446 1.00 29.67 141 ILE A N 1
ATOM 748 C CA . ILE A 1 112 ? -10.899 -9.081 -24.278 1.00 28.22 141 ILE A CA 1
ATOM 749 C C . ILE A 1 112 ? -11.339 -7.730 -23.722 1.00 28.13 141 ILE A C 1
ATOM 750 O O . ILE A 1 112 ? -10.515 -6.820 -23.567 1.00 28.53 141 ILE A O 1
ATOM 755 N N . GLN A 1 113 ? -12.640 -7.592 -23.472 1.00 27.58 142 GLN A N 1
ATOM 756 C CA . GLN A 1 113 ? -13.194 -6.349 -22.939 1.00 27.48 142 GLN A CA 1
ATOM 757 C C . GLN A 1 113 ? -12.817 -6.241 -21.460 1.00 25.14 142 GLN A C 1
ATOM 758 O O . GLN A 1 113 ? -13.145 -7.124 -20.669 1.00 23.67 142 GLN A O 1
ATOM 764 N N . VAL A 1 114 ? -12.144 -5.151 -21.110 1.00 24.63 143 VAL A N 1
ATOM 765 C CA . VAL A 1 114 ? -11.736 -4.879 -19.732 1.00 23.38 143 VAL A CA 1
ATOM 766 C C . VAL A 1 114 ? -12.246 -3.504 -19.366 1.00 24.08 143 VAL A C 1
ATOM 767 O O . VAL A 1 114 ? -12.067 -2.534 -20.126 1.00 25.84 143 VAL A O 1
ATOM 771 N N . ARG A 1 115 ? -12.917 -3.420 -18.224 1.00 23.02 144 ARG A N 1
ATOM 772 C CA . ARG A 1 115 ? -13.387 -2.150 -17.691 1.00 23.74 144 ARG A CA 1
ATOM 773 C C . ARG A 1 115 ? -12.776 -2.001 -16.296 1.00 23.50 144 ARG A C 1
ATOM 774 O O . ARG A 1 115 ? -12.325 -2.983 -15.714 1.00 21.45 144 ARG A O 1
ATOM 782 N N . HIS A 1 116 ? -12.705 -0.779 -15.792 1.00 26.18 145 HIS A N 1
ATOM 783 C CA . HIS A 1 116 ? -11.880 -0.536 -14.604 1.00 27.01 145 HIS A CA 1
ATOM 784 C C . HIS A 1 116 ? -12.320 0.637 -13.762 1.00 28.72 145 HIS A C 1
ATOM 785 O O . HIS A 1 116 ? -13.103 1.469 -14.204 1.00 29.43 145 HIS A O 1
ATOM 792 N N . ASP A 1 117 ? -11.799 0.637 -12.526 1.00 29.16 146 ASP A N 1
ATOM 793 C CA . ASP A 1 117 ? -12.066 1.644 -11.495 1.00 30.84 146 ASP A CA 1
ATOM 794 C C . ASP A 1 117 ? -10.925 2.687 -11.528 1.00 32.54 146 ASP A C 1
ATOM 795 O O . ASP A 1 117 ? -10.223 2.800 -12.558 1.00 33.37 146 ASP A O 1
ATOM 800 N N . GLN A 1 118 ? -10.745 3.423 -10.423 1.00 32.93 147 GLN A N 1
ATOM 801 C CA . GLN A 1 118 ? -9.882 4.607 -10.361 1.00 35.14 147 GLN A CA 1
ATOM 802 C C . GLN A 1 118 ? -8.477 4.291 -9.837 1.00 34.47 147 GLN A C 1
ATOM 803 O O . GLN A 1 118 ? -7.678 5.205 -9.630 1.00 35.31 147 GLN A O 1
ATOM 809 N N . ASP A 1 119 ? -8.167 3.007 -9.640 1.00 32.64 148 ASP A N 1
ATOM 810 C CA . ASP A 1 119 ? -6.930 2.610 -8.964 1.00 32.89 148 ASP A CA 1
ATOM 811 C C . ASP A 1 119 ? -6.829 3.317 -7.594 1.00 33.40 148 ASP A C 1
ATOM 812 O O . ASP A 1 119 ? -5.751 3.804 -7.202 1.00 34.39 148 ASP A O 1
ATOM 817 N N . LEU A 1 120 ? -7.964 3.374 -6.883 1.00 32.40 149 LEU A N 1
ATOM 818 C CA . LEU A 1 120 ? -8.025 3.959 -5.541 1.00 33.24 149 LEU A CA 1
ATOM 819 C C . LEU A 1 120 ? -8.334 2.949 -4.431 1.00 31.87 149 LEU A C 1
ATOM 820 O O . LEU A 1 120 ? -8.334 3.311 -3.244 1.00 33.34 149 LEU A O 1
ATOM 825 N N . GLY A 1 121 ? -8.594 1.698 -4.800 1.00 29.64 150 GLY A N 1
ATOM 826 C CA . GLY A 1 121 ? -8.866 0.655 -3.809 1.00 28.24 150 GLY A CA 1
ATOM 827 C C . GLY A 1 121 ? -10.326 0.274 -3.793 1.00 26.88 150 GLY A C 1
ATOM 828 O O . GLY A 1 121 ? -10.703 -0.721 -3.152 1.00 26.99 150 GLY A O 1
ATOM 829 N N . TYR A 1 122 ? -11.149 1.037 -4.521 1.00 26.09 151 TYR A N 1
ATOM 830 C CA . TYR A 1 122 ? -12.592 0.907 -4.388 1.00 24.80 151 TYR A CA 1
ATOM 831 C C . TYR A 1 122 ? -13.131 -0.385 -4.929 1.00 22.92 151 TYR A C 1
ATOM 832 O O . TYR A 1 122 ? -14.058 -0.930 -4.343 1.00 22.96 151 TYR A O 1
ATOM 841 N N . MET A 1 123 ? -12.599 -0.890 -6.042 1.00 21.08 152 MET A N 1
ATOM 842 C CA . MET A 1 123 ? -13.172 -2.123 -6.604 1.00 19.60 152 MET A CA 1
ATOM 843 C C . MET A 1 123 ? -12.418 -3.314 -6.016 1.00 18.46 152 MET A C 1
ATOM 844 O O . MET A 1 123 ? -11.423 -3.770 -6.572 1.00 17.21 152 MET A O 1
ATOM 849 N N . HIS A 1 124 ? -12.911 -3.814 -4.881 1.00 17.77 153 HIS A N 1
ATOM 850 C CA . HIS A 1 124 ? -12.132 -4.730 -4.047 1.00 18.22 153 HIS A CA 1
ATOM 851 C C . HIS A 1 124 ? -12.587 -6.208 -4.075 1.00 16.95 153 HIS A C 1
ATOM 852 O O . HIS A 1 124 ? -11.998 -7.062 -3.404 1.00 16.65 153 HIS A O 1
ATOM 859 N N . HIS A 1 125 ? -13.587 -6.525 -4.890 1.00 16.54 154 HIS A N 1
ATOM 860 C CA . HIS A 1 125 ? -13.967 -7.931 -5.157 1.00 15.91 154 HIS A CA 1
ATOM 861 C C . HIS A 1 125 ? -12.808 -8.781 -5.718 1.00 16.16 154 HIS A C 1
ATOM 862 O O . HIS A 1 125 ? -11.917 -8.281 -6.428 1.00 16.09 154 HIS A O 1
ATOM 869 N N . LYS A 1 126 ? -12.854 -10.076 -5.417 1.00 15.10 155 LYS A N 1
ATOM 870 C CA . LYS A 1 126 ? -11.982 -11.057 -6.033 1.00 15.13 155 LYS A CA 1
ATOM 871 C C . LYS A 1 126 ? -12.775 -12.293 -6.448 1.00 14.92 155 LYS A C 1
ATOM 872 O O . LYS A 1 126 ? -12.626 -13.405 -5.853 1.00 15.47 155 LYS A O 1
ATOM 878 N N . PHE A 1 127 ? -13.611 -12.116 -7.474 1.00 14.40 156 PHE A N 1
ATOM 879 C CA . PHE A 1 127 ? -14.445 -13.225 -7.925 1.00 15.18 156 PHE A CA 1
ATOM 880 C C . PHE A 1 127 ? -14.467 -13.435 -9.423 1.00 15.55 156 PHE A C 1
ATOM 881 O O . PHE A 1 127 ? -14.102 -12.547 -10.216 1.00 16.91 156 PHE A O 1
ATOM 889 N N . ALA A 1 128 ? -14.922 -14.635 -9.797 1.00 15.57 157 ALA A N 1
ATOM 890 C CA . ALA A 1 128 ? -15.077 -15.034 -11.193 1.00 15.84 157 ALA A CA 1
ATOM 891 C C . ALA A 1 128 ? -16.354 -15.878 -11.292 1.00 16.18 157 ALA A C 1
ATOM 892 O O . ALA A 1 128 ? -16.750 -16.555 -10.327 1.00 16.95 157 ALA A O 1
ATOM 894 N N . ILE A 1 129 ? -17.046 -15.761 -12.414 1.00 16.87 158 ILE A N 1
ATOM 895 C CA . ILE A 1 129 ? -18.263 -16.542 -12.651 1.00 17.70 158 ILE A CA 1
ATOM 896 C C . ILE A 1 129 ? -18.066 -17.302 -13.942 1.00 19.25 158 ILE A C 1
ATOM 897 O O . ILE A 1 129 ? -17.825 -16.704 -14.997 1.00 19.35 158 ILE A O 1
ATOM 902 N N . VAL A 1 130 ? -18.148 -18.623 -13.854 1.00 20.03 159 VAL A N 1
ATOM 903 C CA . VAL A 1 130 ? -17.971 -19.492 -14.990 1.00 21.62 159 VAL A CA 1
ATOM 904 C C . VAL A 1 130 ? -19.297 -20.028 -15.516 1.00 22.68 159 VAL A C 1
ATOM 905 O O . VAL A 1 130 ? -20.075 -20.649 -14.780 1.00 22.66 159 VAL A O 1
ATOM 909 N N . ASP A 1 131 ? -19.552 -19.773 -16.802 1.00 23.47 160 ASP A N 1
ATOM 910 C CA . ASP A 1 131 ? -20.745 -20.264 -17.516 1.00 25.34 160 ASP A CA 1
ATOM 911 C C . ASP A 1 131 ? -22.065 -20.009 -16.780 1.00 25.80 160 ASP A C 1
ATOM 912 O O . ASP A 1 131 ? -22.992 -20.836 -16.843 1.00 26.33 160 ASP A O 1
ATOM 917 N N . LYS A 1 132 ? -22.149 -18.877 -16.078 1.00 25.79 161 LYS A N 1
ATOM 918 C CA . LYS A 1 132 ? -23.340 -18.537 -15.301 1.00 26.72 161 LYS A CA 1
ATOM 919 C C . LYS A 1 132 ? -23.790 -19.685 -14.387 1.00 27.04 161 LYS A C 1
ATOM 920 O O . LYS A 1 132 ? -24.992 -19.851 -14.118 1.00 26.83 161 LYS A O 1
ATOM 926 N N . LYS A 1 133 ? -22.840 -20.482 -13.909 1.00 26.13 162 LYS A N 1
ATOM 927 C CA . LYS A 1 133 ? -23.169 -21.579 -13.011 1.00 26.96 162 LYS A CA 1
ATOM 928 C C . LYS A 1 133 ? -22.191 -21.860 -11.863 1.00 25.20 162 LYS A C 1
ATOM 929 O O . LYS A 1 133 ? -22.603 -22.434 -10.859 1.00 25.77 162 LYS A O 1
ATOM 935 N N . VAL A 1 134 ? -20.925 -21.466 -11.984 1.00 22.87 163 VAL A N 1
ATOM 936 C CA . VAL A 1 134 ? -19.973 -21.668 -10.903 1.00 21.69 163 VAL A CA 1
ATOM 937 C C . VAL A 1 134 ? -19.413 -20.311 -10.469 1.00 20.21 163 VAL A C 1
ATOM 938 O O . VAL A 1 134 ? -18.987 -19.508 -11.307 1.00 19.44 163 VAL A O 1
ATOM 942 N N . LEU A 1 135 ? -19.448 -20.067 -9.163 1.00 19.04 164 LEU A N 1
ATOM 943 C CA . LEU A 1 135 ? -18.890 -18.864 -8.562 1.00 18.34 164 LEU A CA 1
ATOM 944 C C . LEU A 1 135 ? -17.582 -19.245 -7.898 1.00 18.13 164 LEU A C 1
ATOM 945 O O . LEU A 1 135 ? -17.513 -20.192 -7.108 1.00 19.16 164 LEU A O 1
ATOM 950 N N . ILE A 1 136 ? -16.557 -18.489 -8.235 1.00 17.11 165 ILE A N 1
ATOM 951 C CA . ILE A 1 136 ? -15.232 -18.610 -7.639 1.00 17.10 165 ILE A CA 1
ATOM 952 C C . ILE A 1 136 ? -14.969 -17.299 -6.910 1.00 16.61 165 ILE A C 1
ATOM 953 O O . ILE A 1 136 ? -14.986 -16.237 -7.519 1.00 16.67 165 ILE A O 1
ATOM 958 N N . THR A 1 137 ? -14.805 -17.338 -5.594 1.00 16.42 166 THR A N 1
ATOM 959 C CA . THR A 1 137 ? -14.684 -16.081 -4.857 1.00 16.18 166 THR A CA 1
ATOM 960 C C . THR A 1 137 ? -13.809 -16.280 -3.645 1.00 15.77 166 THR A C 1
ATOM 961 O O . THR A 1 137 ? -13.925 -17.277 -2.940 1.00 16.52 166 THR A O 1
ATOM 965 N N . GLY A 1 138 ? -12.929 -15.327 -3.404 1.00 16.41 167 GLY A N 1
ATOM 966 C CA . GLY A 1 138 ? -12.130 -15.398 -2.192 1.00 16.59 167 GLY A CA 1
ATOM 967 C C . GLY A 1 138 ? -11.482 -14.136 -1.708 1.00 15.66 167 GLY A C 1
ATOM 968 O O . GLY A 1 138 ? -11.825 -13.034 -2.126 1.00 15.45 167 GLY A O 1
ATOM 969 N N . SER A 1 139 ? -10.508 -14.330 -0.825 1.00 15.29 168 SER A N 1
ATOM 970 C CA . SER A 1 139 ? -9.675 -13.239 -0.332 1.00 15.06 168 SER A CA 1
ATOM 971 C C . SER A 1 139 ? -8.520 -12.955 -1.295 1.00 15.45 168 SER A C 1
ATOM 972 O O . SER A 1 139 ? -7.884 -11.901 -1.207 1.00 15.40 168 SER A O 1
ATOM 975 N N . LEU A 1 140 ? -8.256 -13.887 -2.212 1.00 15.47 169 LEU A N 1
ATOM 976 C CA . LEU A 1 140 ? -7.013 -13.900 -3.015 1.00 15.46 169 LEU A CA 1
ATOM 977 C C . LEU A 1 140 ? -7.039 -12.911 -4.168 1.00 15.08 169 LEU A C 1
ATOM 978 O O . LEU A 1 140 ? -7.917 -12.980 -5.024 1.00 15.56 169 LEU A O 1
ATOM 983 N N . ASN A 1 141 ? -6.072 -12.000 -4.192 1.00 16.59 170 ASN A N 1
ATOM 984 C CA . ASN A 1 141 ? -5.769 -11.251 -5.414 1.00 16.65 170 ASN A CA 1
ATOM 985 C C . ASN A 1 141 ? -4.964 -12.146 -6.363 1.00 16.78 170 ASN A C 1
ATOM 986 O O . ASN A 1 141 ? -4.137 -12.943 -5.919 1.00 17.14 170 ASN A O 1
ATOM 991 N N . TRP A 1 142 ? -5.189 -12.028 -7.672 1.00 16.11 171 TRP A N 1
ATOM 992 C CA . TRP A 1 142 ? -4.617 -12.983 -8.618 1.00 16.32 171 TRP A CA 1
ATOM 993 C C . TRP A 1 142 ? -3.229 -12.524 -9.034 1.00 16.87 171 TRP A C 1
ATOM 994 O O . TRP A 1 142 ? -2.982 -12.094 -10.175 1.00 17.18 171 TRP A O 1
ATOM 1005 N N . THR A 1 143 ? -2.322 -12.612 -8.079 1.00 15.65 172 THR A N 1
ATOM 1006 C CA . THR A 1 143 ? -0.921 -12.238 -8.265 1.00 16.27 172 THR A CA 1
ATOM 1007 C C . THR A 1 143 ? -0.046 -13.401 -7.826 1.00 16.38 172 THR A C 1
ATOM 1008 O O . THR A 1 143 ? -0.420 -14.166 -6.927 1.00 14.89 172 THR A O 1
ATOM 1012 N N . THR A 1 144 ? 1.110 -13.558 -8.459 1.00 16.39 173 THR A N 1
ATOM 1013 C CA . THR A 1 144 ? 2.010 -14.660 -8.091 1.00 16.92 173 THR A CA 1
ATOM 1014 C C . THR A 1 144 ? 2.450 -14.542 -6.623 1.00 17.47 173 THR A C 1
ATOM 1015 O O . THR A 1 144 ? 2.517 -15.530 -5.903 1.00 17.62 173 THR A O 1
ATOM 1019 N N . GLN A 1 145 ? 2.752 -13.321 -6.210 1.00 18.34 174 GLN A N 1
ATOM 1020 C CA . GLN A 1 145 ? 3.139 -13.056 -4.832 1.00 18.79 174 GLN A CA 1
ATOM 1021 C C . GLN A 1 145 ? 2.083 -13.569 -3.846 1.00 17.40 174 GLN A C 1
ATOM 1022 O O . GLN A 1 145 ? 2.435 -14.214 -2.864 1.00 17.70 174 GLN A O 1
ATOM 1028 N N . ALA A 1 146 ? 0.809 -13.262 -4.078 1.00 15.94 175 ALA A N 1
ATOM 1029 C CA . ALA A 1 146 ? -0.234 -13.687 -3.140 1.00 15.67 175 ALA A CA 1
ATOM 1030 C C . ALA A 1 146 ? -0.428 -15.187 -3.207 1.00 15.43 175 ALA A C 1
ATOM 1031 O O . ALA A 1 146 ? -0.529 -15.855 -2.187 1.00 15.72 175 ALA A O 1
ATOM 1033 N N . ILE A 1 147 ? -0.497 -15.713 -4.420 1.00 15.15 176 ILE A N 1
ATOM 1034 C CA . ILE A 1 147 ? -0.676 -17.156 -4.620 1.00 15.78 176 ILE A CA 1
ATOM 1035 C C . ILE A 1 147 ? 0.406 -17.971 -3.906 1.00 16.33 176 ILE A C 1
ATOM 1036 O O . ILE A 1 147 ? 0.114 -19.004 -3.315 1.00 17.59 176 ILE A O 1
ATOM 1041 N N . GLN A 1 148 ? 1.657 -17.523 -3.956 1.00 17.39 177 GLN A N 1
ATOM 1042 C CA . GLN A 1 148 ? 2.759 -18.335 -3.445 1.00 19.30 177 GLN A CA 1
ATOM 1043 C C . GLN A 1 148 ? 3.160 -18.058 -2.001 1.00 19.48 177 GLN A C 1
ATOM 1044 O O . GLN A 1 148 ? 3.934 -18.816 -1.424 1.00 21.57 177 GLN A O 1
ATOM 1050 N N . ASN A 1 149 ? 2.663 -16.964 -1.430 1.00 18.73 178 ASN A N 1
ATOM 1051 C CA . ASN A 1 149 ? 3.106 -16.517 -0.124 1.00 19.04 178 ASN A CA 1
ATOM 1052 C C . ASN A 1 149 ? 2.035 -16.224 0.921 1.00 19.46 178 ASN A C 1
ATOM 1053 O O . ASN A 1 149 ? 2.352 -16.243 2.126 1.00 20.07 178 ASN A O 1
ATOM 1058 N N . ASN A 1 150 ? 0.811 -15.926 0.494 1.00 17.72 179 ASN A N 1
ATOM 1059 C CA . ASN A 1 150 ? -0.203 -15.437 1.438 1.00 18.39 179 ASN A CA 1
ATOM 1060 C C . ASN A 1 150 ? -1.123 -16.538 1.896 1.00 18.11 179 ASN A C 1
ATOM 1061 O O . ASN A 1 150 ? -1.429 -17.445 1.135 1.00 18.42 179 ASN A O 1
ATOM 1066 N N . ARG A 1 151 ? -1.584 -16.420 3.138 1.00 17.97 180 ARG A N 1
ATOM 1067 C CA . ARG A 1 151 ? -2.692 -17.194 3.618 1.00 18.68 180 ARG A CA 1
ATOM 1068 C C . ARG A 1 151 ? -3.954 -16.560 3.030 1.00 18.04 180 ARG A C 1
ATOM 1069 O O . ARG A 1 151 ?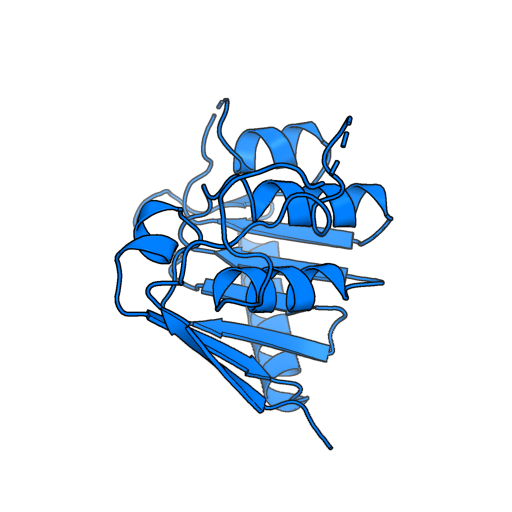 -4.211 -15.368 3.240 1.00 17.80 180 ARG A O 1
ATOM 1077 N N . GLU A 1 152 ? -4.675 -17.339 2.236 1.00 17.67 181 GLU A N 1
ATOM 1078 C CA . GLU A 1 152 ? -5.852 -16.887 1.494 1.00 16.82 181 GLU A CA 1
ATOM 1079 C C . GLU A 1 152 ? -6.810 -18.044 1.343 1.00 17.30 181 GLU A C 1
ATOM 1080 O O . GLU A 1 152 ? -6.403 -19.212 1.461 1.00 17.54 181 GLU A O 1
ATOM 1086 N N . ASN A 1 153 ? -8.056 -17.721 0.998 1.00 16.48 182 ASN A N 1
ATOM 1087 C CA . ASN A 1 153 ? -9.047 -18.720 0.670 1.00 16.77 182 ASN A CA 1
ATOM 1088 C C . ASN A 1 153 ? -9.711 -18.345 -0.660 1.00 16.15 182 ASN A C 1
ATOM 1089 O O . ASN A 1 153 ? -9.853 -17.153 -0.997 1.00 15.73 182 ASN A O 1
ATOM 1094 N N . VAL A 1 154 ? -10.072 -19.360 -1.421 1.00 16.31 183 VAL A N 1
ATOM 1095 C CA . VAL A 1 154 ? -10.915 -19.222 -2.594 1.00 15.77 183 VAL A CA 1
ATOM 1096 C C . VAL A 1 154 ? -11.996 -20.303 -2.515 1.00 15.76 183 VAL A C 1
ATOM 1097 O O . VAL A 1 154 ? -11.688 -21.496 -2.369 1.00 17.12 183 VAL A O 1
ATOM 1101 N N . LEU A 1 155 ? -13.259 -19.874 -2.552 1.00 15.59 184 LEU A N 1
ATOM 1102 C CA . LEU A 1 155 ? -14.411 -20.783 -2.609 1.00 16.85 184 LEU A CA 1
ATOM 1103 C C . LEU A 1 155 ? -14.783 -21.028 -4.058 1.00 17.27 184 LEU A C 1
ATOM 1104 O O . LEU A 1 155 ? -14.708 -20.110 -4.870 1.00 17.00 184 LEU A O 1
ATOM 1109 N N . ILE A 1 156 ? -15.185 -22.265 -4.363 1.00 18.45 185 ILE A N 1
ATOM 1110 C CA . ILE A 1 156 ? -15.698 -22.620 -5.684 1.00 19.46 185 ILE A CA 1
ATOM 1111 C C . ILE A 1 156 ? -17.033 -23.308 -5.453 1.00 20.62 185 ILE A C 1
ATOM 1112 O O . ILE A 1 156 ? -17.101 -24.404 -4.863 1.00 22.50 185 ILE A O 1
ATOM 1117 N N . MET A 1 157 ? -18.092 -22.653 -5.898 1.00 20.85 186 MET A N 1
ATOM 1118 C CA . MET A 1 157 ? -19.441 -23.032 -5.534 1.00 22.99 186 MET A CA 1
ATOM 1119 C C . MET A 1 157 ? -20.362 -23.070 -6.732 1.00 24.58 186 MET A C 1
ATOM 1120 O O . MET A 1 157 ? -20.464 -22.101 -7.468 1.00 23.16 186 MET A O 1
ATOM 1125 N N . GLU A 1 158 ? -21.031 -24.202 -6.913 1.00 27.06 187 GLU A N 1
ATOM 1126 C CA . GLU A 1 158 ? -22.172 -24.265 -7.806 1.00 29.70 187 GLU A CA 1
ATOM 1127 C C . GLU A 1 158 ? -23.407 -24.005 -6.963 1.00 30.63 187 GLU A C 1
ATOM 1128 O O . GLU A 1 158 ? -23.928 -24.919 -6.348 1.00 33.31 187 GLU A O 1
ATOM 1134 N N . ASP A 1 159 ? -23.855 -22.763 -6.947 1.00 30.14 188 ASP A N 1
ATOM 1135 C CA . ASP A 1 159 ? -24.956 -22.305 -6.112 1.00 30.29 188 ASP A CA 1
ATOM 1136 C C . ASP A 1 159 ? -25.736 -21.314 -6.940 1.00 29.19 188 ASP A C 1
ATOM 1137 O O . ASP A 1 159 ? -25.215 -20.263 -7.304 1.00 26.96 188 ASP A O 1
ATOM 1142 N N . THR A 1 160 ? -26.985 -21.639 -7.239 1.00 28.83 189 THR A N 1
ATOM 1143 C CA . THR A 1 160 ? -27.753 -20.806 -8.158 1.00 28.61 189 THR A CA 1
ATOM 1144 C C . THR A 1 160 ? -28.024 -19.406 -7.607 1.00 26.89 189 THR A C 1
ATOM 1145 O O . THR A 1 160 ? -27.991 -18.438 -8.372 1.00 26.20 189 THR A O 1
ATOM 1149 N N . GLU A 1 161 ? -28.294 -19.297 -6.304 1.00 26.11 190 GLU A N 1
ATOM 1150 C CA . GLU A 1 161 ? -28.580 -17.991 -5.710 1.00 25.38 190 GLU A CA 1
ATOM 1151 C C . GLU A 1 161 ? -27.335 -17.133 -5.623 1.00 22.87 190 GLU A C 1
ATOM 1152 O O . GLU A 1 161 ? -27.382 -15.959 -5.985 1.00 21.73 190 GLU A O 1
ATOM 1158 N N . TYR A 1 162 ? -26.210 -17.694 -5.178 1.00 21.65 191 TYR A N 1
ATOM 1159 C CA . TYR A 1 162 ? -24.990 -16.898 -5.140 1.00 20.60 191 TYR A CA 1
ATOM 1160 C C . TYR A 1 162 ? -24.589 -16.465 -6.542 1.00 19.83 191 TYR A C 1
ATOM 1161 O O . TYR A 1 162 ? -24.244 -15.316 -6.750 1.00 19.09 191 TYR A O 1
ATOM 1170 N N . VAL A 1 163 ? -24.670 -17.374 -7.515 1.00 21.56 192 VAL A N 1
ATOM 1171 C CA . VAL A 1 163 ? -24.326 -17.012 -8.891 1.00 21.16 192 VAL A CA 1
ATOM 1172 C C . VAL A 1 163 ? -25.244 -15.897 -9.393 1.00 21.29 192 VAL A C 1
ATOM 1173 O O . VAL A 1 163 ? -24.775 -14.910 -9.947 1.00 19.94 192 VAL A O 1
ATOM 1177 N N . ARG A 1 164 ? -26.553 -16.023 -9.172 1.00 21.24 193 ARG A N 1
ATOM 1178 C CA . ARG A 1 164 ? -27.480 -14.972 -9.546 1.00 22.49 193 ARG A CA 1
ATOM 1179 C C . ARG A 1 164 ? -27.092 -13.611 -8.967 1.00 21.44 193 ARG A C 1
ATOM 1180 O O . ARG A 1 164 ? -27.056 -12.612 -9.684 1.00 21.80 193 ARG A O 1
ATOM 1188 N N . LEU A 1 165 ? -26.854 -13.574 -7.660 1.00 20.76 194 LEU A N 1
ATOM 1189 C CA . LEU A 1 165 ? -26.626 -12.305 -6.962 1.00 20.47 194 LEU A CA 1
ATOM 1190 C C . LEU A 1 165 ? -25.266 -11.704 -7.361 1.00 18.98 194 LEU A C 1
ATOM 1191 O O . LEU A 1 165 ? -25.174 -10.481 -7.554 1.00 19.20 194 LEU A O 1
ATOM 1196 N N . PHE A 1 166 ? -24.242 -12.544 -7.494 1.00 18.40 195 PHE A N 1
ATOM 1197 C CA . PHE A 1 166 ? -22.915 -12.085 -7.957 1.00 17.65 195 PHE A CA 1
ATOM 1198 C C . PHE A 1 166 ? -22.951 -11.627 -9.430 1.00 18.45 195 PHE A C 1
ATOM 1199 O O . PHE A 1 166 ? -22.306 -10.621 -9.783 1.00 18.74 195 PHE A O 1
ATOM 1207 N N . LEU A 1 167 ? -23.737 -12.301 -10.280 1.00 19.40 196 LEU A N 1
ATOM 1208 C CA . LEU A 1 167 ? -23.855 -11.861 -11.674 1.00 20.51 196 LEU A CA 1
ATOM 1209 C C . LEU A 1 167 ? -24.573 -10.513 -11.729 1.00 21.44 196 LEU A C 1
ATOM 1210 O O . LEU A 1 167 ? -24.174 -9.637 -12.500 1.00 21.66 196 LEU A O 1
ATOM 1215 N N . GLU A 1 168 ? -25.605 -10.320 -10.896 1.00 21.91 197 GLU A N 1
ATOM 1216 C CA . GLU A 1 168 ? -26.289 -9.016 -10.814 1.00 23.64 197 GLU A CA 1
ATOM 1217 C C . GLU A 1 168 ? -25.337 -7.891 -10.408 1.00 22.45 197 GLU A C 1
ATOM 1218 O O . GLU A 1 168 ? -25.399 -6.804 -10.979 1.00 23.27 197 GLU A O 1
ATOM 1224 N N . GLU A 1 169 ? -24.485 -8.158 -9.422 1.00 21.73 198 GLU A N 1
ATOM 1225 C CA . GLU A 1 169 ? -23.499 -7.198 -8.956 1.00 21.84 198 GLU A CA 1
ATOM 1226 C C . GLU A 1 169 ? -22.507 -6.921 -10.082 1.00 21.27 198 GLU A C 1
ATOM 1227 O O . GLU A 1 169 ? -22.189 -5.764 -10.386 1.00 21.27 198 GLU A O 1
ATOM 1233 N N . PHE A 1 170 ? -21.994 -7.980 -10.693 1.00 20.29 199 PHE A N 1
ATOM 1234 C CA . PHE A 1 170 ? -21.102 -7.814 -11.831 1.00 20.25 199 PHE A CA 1
ATOM 1235 C C . PHE A 1 170 ? -21.686 -6.903 -12.914 1.00 21.48 199 PHE A C 1
ATOM 1236 O O . PHE A 1 170 ? -21.021 -5.971 -13.384 1.00 20.50 199 PHE A O 1
ATOM 1244 N N . GLU A 1 171 ? -22.929 -7.156 -13.301 1.00 22.54 200 GLU A N 1
ATOM 1245 C CA . GLU A 1 171 ? -23.536 -6.388 -14.384 1.00 24.73 200 GLU A CA 1
ATOM 1246 C C . GLU A 1 171 ? -23.714 -4.925 -13.997 1.00 25.56 200 GLU A C 1
ATOM 1247 O O . GLU A 1 171 ? -23.601 -4.054 -14.853 1.00 26.75 200 GLU A O 1
ATOM 1253 N N . ARG A 1 172 ? -24.015 -4.654 -12.721 1.00 25.41 201 ARG A N 1
ATOM 1254 C CA . ARG A 1 172 ? -24.145 -3.271 -12.231 1.00 26.20 201 ARG A CA 1
ATOM 1255 C C . ARG A 1 172 ? -22.829 -2.524 -12.382 1.00 25.64 201 ARG A C 1
ATOM 1256 O O . ARG A 1 172 ? -22.802 -1.389 -12.869 1.00 27.15 201 ARG A O 1
ATOM 1264 N N . ILE A 1 173 ? -21.752 -3.164 -11.942 1.00 23.40 202 ILE A N 1
ATOM 1265 C CA . ILE A 1 173 ? -20.409 -2.568 -12.020 1.00 23.63 202 ILE A CA 1
ATOM 1266 C C . ILE A 1 173 ? -19.980 -2.429 -13.502 1.00 23.91 202 ILE A C 1
ATOM 1267 O O . ILE A 1 173 ? -19.409 -1.405 -13.891 1.00 25.23 202 ILE A O 1
ATOM 1272 N N . TRP A 1 174 ? -20.251 -3.458 -14.306 1.00 23.88 203 TRP A N 1
ATOM 1273 C CA . TRP A 1 174 ? -19.968 -3.448 -15.758 1.00 24.56 203 TRP A CA 1
ATOM 1274 C C . TRP A 1 174 ? -20.586 -2.240 -16.468 1.00 27.21 203 TRP A C 1
ATOM 1275 O O . TRP A 1 174 ? -19.930 -1.552 -17.259 1.00 28.35 203 TRP A O 1
ATOM 1286 N N . GLU A 1 175 ? -21.853 -1.979 -16.185 1.00 28.70 204 GLU A N 1
ATOM 1287 C CA . GLU A 1 175 ? -22.540 -0.855 -16.797 1.00 31.34 204 GLU A CA 1
ATOM 1288 C C . GLU A 1 175 ? -22.056 0.493 -16.255 1.00 31.65 204 GLU A C 1
ATOM 1289 O O . GLU A 1 175 ? -21.937 1.451 -16.999 1.00 31.97 204 GLU A O 1
ATOM 1295 N N . GLU A 1 176 ? -21.751 0.551 -14.961 1.00 31.30 205 GLU A N 1
ATOM 1296 C CA . GLU A 1 176 ? -21.243 1.772 -14.358 1.00 32.73 205 GLU A CA 1
ATOM 1297 C C . GLU A 1 176 ? -19.932 2.214 -15.005 1.00 32.84 205 GLU A C 1
ATOM 1298 O O 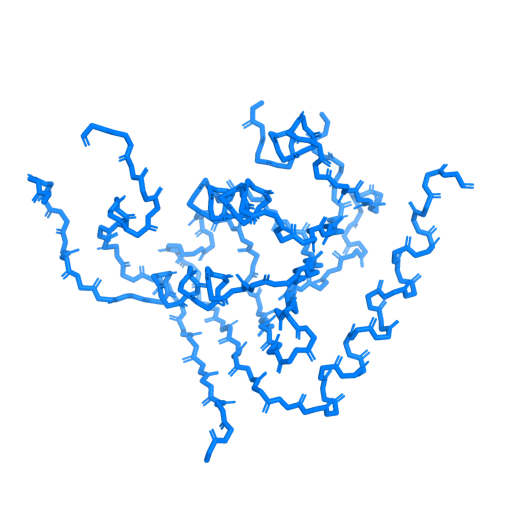. GLU A 1 176 ? -19.693 3.409 -15.155 1.00 33.69 205 GLU A O 1
ATOM 1304 N N . PHE A 1 177 ? -19.096 1.245 -15.383 1.00 32.07 206 PHE A N 1
ATOM 1305 C CA . PHE A 1 177 ? -17.756 1.522 -15.920 1.00 32.59 206 PHE A CA 1
ATOM 1306 C C . PHE A 1 177 ? -17.705 1.526 -17.454 1.00 34.15 206 PHE A C 1
ATOM 1307 O O . PHE A 1 177 ? -16.612 1.502 -18.033 1.00 34.56 206 PHE A O 1
ATOM 1315 N N . ASP A 1 178 ? -18.864 1.547 -18.105 1.00 35.76 207 ASP A N 1
ATOM 1316 C CA . ASP A 1 178 ? -18.924 1.591 -19.563 1.00 38.54 207 ASP A CA 1
ATOM 1317 C C . ASP A 1 178 ? -18.195 2.856 -20.020 1.00 40.97 207 ASP A C 1
ATOM 1318 O O . ASP A 1 178 ? -18.636 3.963 -19.702 1.00 42.15 207 ASP A O 1
ATOM 1323 N N . PRO A 1 179 ? -17.073 2.691 -20.754 1.00 42.37 208 PRO A N 1
ATOM 1324 C CA . PRO A 1 179 ? -16.258 3.830 -21.177 1.00 44.81 208 PRO A CA 1
ATOM 1325 C C . PRO A 1 179 ? -17.066 4.840 -21.975 1.00 47.98 208 PRO A C 1
ATOM 1326 O O . PRO A 1 179 ? -16.731 6.023 -21.995 1.00 50.18 208 PRO A O 1
ATOM 1330 N N . THR A 1 180 ? -18.108 4.351 -22.639 1.00 49.43 209 THR A N 1
ATOM 1331 C CA . THR A 1 180 ? -19.111 5.188 -23.279 1.00 52.41 209 THR A CA 1
ATOM 1332 C C . THR A 1 180 ? -20.355 5.236 -22.389 1.00 52.08 209 THR A C 1
ATOM 1333 O O . THR A 1 180 ? -21.034 6.263 -22.296 1.00 54.54 209 THR A O 1
#

Organism: Mus musculus (NCBI:txid10090)